Protein AF-A0A9W7VXU3-F1 (afdb_monomer)

Mean predicted aligned error: 2.59 Å

Organism: NCBI:txid418781

InterPro domains:
  IPR003609 PAN/Apple domain [PF00024] (34-73)

Nearest PDB structures (foldseek):
  1i8n-assembly3_C  TM=6.985E-01  e=5.972E-02  Haementeria officinalis
  8gie-assembly1_A  TM=7.195E-01  e=6.372E-01  Plasmodium falciparum 3D7
  4uv6-assembly1_A  TM=7.573E-01  e=1.346E+00  Plasmodium knowlesi strain H
  4uv6-assembly2_B  TM=7.586E-01  e=1.524E+00  Plasmodium knowlesi strain H

pLDDT: mean 95.26, std 3.17, range [81.69, 98.06]

Solvent-accessible surface area (backbone atoms only — not comparable to full-atom values): 4514 Å² total; per-residue (Å²): 96,75,49,70,29,54,69,94,27,59,45,42,57,27,39,47,40,81,36,20,33,46,67,65,48,73,71,52,72,48,72,37,54,78,97,50,34,66,59,42,38,48,26,52,30,43,59,35,87,66,38,45,20,32,34,31,34,71,80,75,73,31,38,23,38,29,7,57,38,71,46,79,65,45,85,31,89,52,21,32,21,40,28,36,78,95,101

Radius of gyration: 11.2 Å; Cα contacts (8 Å, |Δi|>4): 214; chains: 1; bounding box: 24×25×29 Å

Structure (mmCIF, N/CA/C/O backbone):
data_AF-A0A9W7VXU3-F1
#
_entry.id   AF-A0A9W7VXU3-F1
#
loop_
_atom_site.group_PDB
_atom_site.id
_atom_site.type_symbol
_atom_site.label_atom_id
_atom_site.label_alt_id
_atom_site.label_comp_id
_atom_site.label_asym_id
_atom_site.label_entity_id
_atom_site.label_seq_id
_atom_site.pdbx_PDB_ins_code
_atom_site.Cartn_x
_atom_site.Cartn_y
_atom_site.Cartn_z
_atom_site.occupancy
_atom_site.B_iso_or_equiv
_atom_site.auth_seq_id
_atom_site.auth_comp_id
_atom_site.auth_asym_id
_atom_site.auth_atom_id
_atom_site.pdbx_PDB_model_num
ATOM 1 N N . MET A 1 1 ? 8.373 -11.309 2.731 1.00 87.75 1 MET A N 1
ATOM 2 C CA . MET A 1 1 ? 8.587 -10.719 4.080 1.00 87.75 1 MET A CA 1
ATOM 3 C C . MET A 1 1 ? 7.269 -10.127 4.574 1.00 87.75 1 MET A C 1
ATOM 5 O O . MET A 1 1 ? 6.366 -9.996 3.757 1.00 87.75 1 MET A O 1
ATOM 9 N N . THR A 1 2 ? 7.112 -9.810 5.861 1.00 94.25 2 THR A N 1
ATOM 10 C CA . THR A 1 2 ? 5.866 -9.220 6.393 1.00 94.25 2 THR A CA 1
ATOM 11 C C . THR A 1 2 ? 6.124 -7.900 7.100 1.00 94.25 2 THR A C 1
ATOM 13 O O . THR A 1 2 ? 7.166 -7.738 7.730 1.00 94.25 2 THR A O 1
ATOM 16 N N . TYR A 1 3 ? 5.146 -7.001 7.045 1.00 96.00 3 TYR A N 1
ATOM 17 C CA . TYR A 1 3 ? 5.097 -5.763 7.814 1.00 96.00 3 TYR A CA 1
ATOM 18 C C . TYR A 1 3 ? 3.835 -5.733 8.670 1.00 96.00 3 TYR A C 1
ATOM 20 O O . TYR A 1 3 ? 2.767 -6.139 8.216 1.00 96.00 3 TYR A O 1
ATOM 28 N N . GLN A 1 4 ? 3.950 -5.260 9.905 1.00 97.00 4 GLN A N 1
ATOM 29 C CA . GLN A 1 4 ? 2.814 -5.047 10.790 1.00 97.00 4 GLN A CA 1
ATOM 30 C C . GLN A 1 4 ? 2.664 -3.546 11.011 1.00 97.00 4 GLN A C 1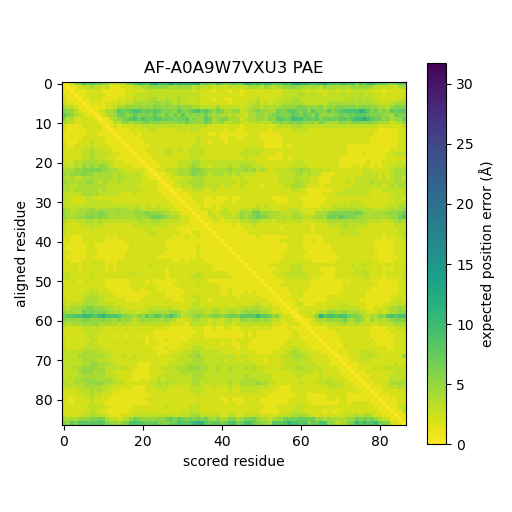
ATOM 32 O O . GLN A 1 4 ? 3.521 -2.938 11.650 1.00 97.00 4 GLN A O 1
ATOM 37 N N . ALA A 1 5 ? 1.569 -2.975 10.508 1.00 95.44 5 ALA A N 1
ATOM 38 C CA . ALA A 1 5 ? 1.229 -1.590 10.790 1.00 95.44 5 ALA A CA 1
ATOM 39 C C . ALA A 1 5 ? 1.027 -1.412 12.309 1.00 95.44 5 ALA A C 1
ATOM 41 O O . ALA A 1 5 ? 0.507 -2.320 12.975 1.00 95.44 5 ALA A O 1
ATOM 42 N N . PRO A 1 6 ? 1.415 -0.267 12.894 1.00 94.25 6 PRO A N 1
ATOM 43 C CA . PRO A 1 6 ? 1.201 -0.010 14.307 1.00 94.25 6 PRO A CA 1
ATOM 44 C C . PRO A 1 6 ? -0.305 -0.003 14.633 1.00 94.25 6 PRO A C 1
ATOM 46 O O . PRO A 1 6 ? -1.132 0.299 13.767 1.00 94.25 6 PRO A O 1
ATOM 49 N N . PRO A 1 7 ? -0.706 -0.274 15.891 1.00 89.31 7 PRO A N 1
ATOM 50 C CA . PRO A 1 7 ? -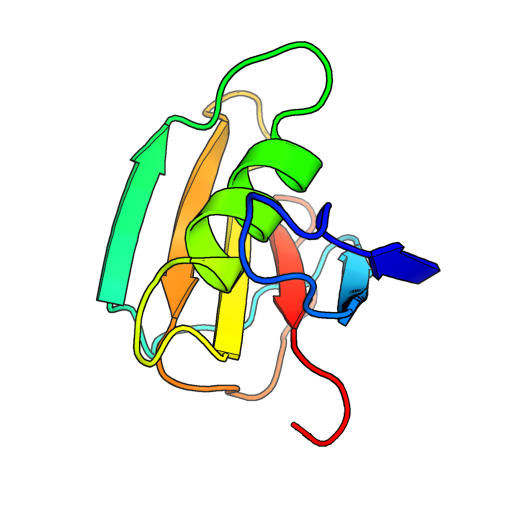2.119 -0.276 16.282 1.00 89.31 7 PRO A CA 1
ATOM 51 C C . PRO A 1 7 ? -2.846 1.043 15.979 1.00 89.31 7 PRO A C 1
ATOM 53 O O . PRO A 1 7 ? -4.003 1.032 15.569 1.00 89.31 7 PRO A O 1
ATOM 56 N N . GLY A 1 8 ? -2.150 2.179 16.115 1.00 90.31 8 GLY A N 1
ATOM 57 C CA . GLY A 1 8 ? -2.673 3.505 15.761 1.00 90.31 8 GLY A CA 1
ATOM 58 C C . GLY A 1 8 ? -2.864 3.734 14.257 1.00 90.31 8 GLY A C 1
ATOM 59 O O . GLY A 1 8 ? -3.489 4.716 13.872 1.00 90.31 8 GLY A O 1
ATOM 60 N N . ALA A 1 9 ? -2.358 2.828 13.417 1.00 89.44 9 ALA A N 1
ATOM 61 C CA . ALA A 1 9 ? -2.581 2.807 11.979 1.00 89.44 9 ALA A CA 1
ATOM 62 C C . ALA A 1 9 ? -3.486 1.646 11.538 1.00 89.44 9 ALA A C 1
ATOM 64 O O . ALA A 1 9 ? -3.362 1.145 10.430 1.00 89.44 9 ALA A O 1
ATOM 65 N N . GLY A 1 10 ? -4.367 1.147 12.406 1.00 88.62 10 GLY A N 1
ATOM 66 C CA . GLY A 1 10 ? -5.291 0.052 12.093 1.00 88.62 10 GLY A CA 1
ATOM 67 C C . GLY A 1 10 ? -4.732 -1.347 12.373 1.00 88.62 10 GLY A C 1
ATOM 68 O O . GLY A 1 10 ? -5.501 -2.305 12.396 1.00 88.62 10 GLY A O 1
ATOM 69 N N . GLY A 1 11 ? -3.428 -1.482 12.647 1.00 92.81 11 GLY A N 1
ATOM 70 C CA . GLY A 1 11 ? -2.847 -2.707 13.209 1.00 92.81 11 GLY A CA 1
ATOM 71 C C . GLY A 1 11 ? -2.823 -3.925 12.281 1.00 92.81 11 GLY A C 1
ATOM 72 O O . GLY A 1 11 ? -2.728 -5.052 12.768 1.00 92.81 11 GLY A O 1
ATOM 73 N N . ARG A 1 12 ? -2.955 -3.740 10.962 1.00 96.06 12 ARG A N 1
ATOM 74 C CA . ARG A 1 12 ? -3.037 -4.850 10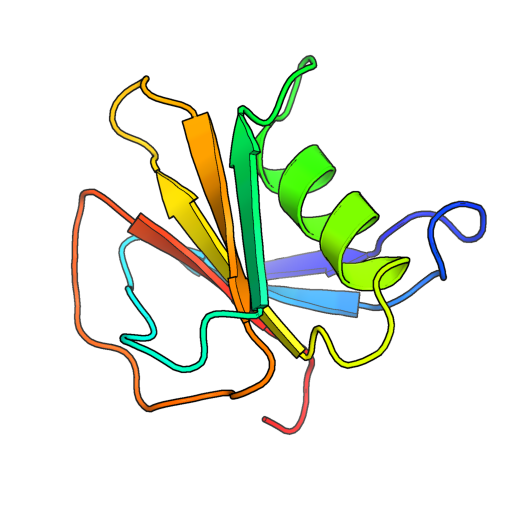.003 1.00 96.06 12 ARG A CA 1
ATOM 75 C C . ARG A 1 12 ? -1.646 -5.346 9.614 1.00 96.06 12 ARG A C 1
ATOM 77 O O . ARG A 1 12 ? -0.699 -4.573 9.477 1.00 96.06 12 ARG A O 1
ATOM 84 N N . THR A 1 13 ? -1.533 -6.653 9.404 1.00 97.25 13 THR A N 1
ATOM 85 C CA . THR A 1 13 ? -0.320 -7.281 8.869 1.00 97.25 13 THR A CA 1
ATOM 86 C C . THR A 1 13 ? -0.420 -7.390 7.354 1.00 97.25 13 THR A C 1
ATOM 88 O O . THR A 1 13 ? -1.454 -7.806 6.837 1.00 97.25 13 THR A O 1
ATOM 91 N N . PHE A 1 14 ? 0.662 -7.065 6.653 1.00 97.56 14 PHE A N 1
ATOM 92 C CA . PHE A 1 14 ? 0.805 -7.182 5.207 1.00 97.56 14 PHE A CA 1
ATOM 93 C C . PHE A 1 14 ? 1.971 -8.103 4.854 1.00 97.56 14 PHE A C 1
ATOM 95 O O . PHE A 1 14 ? 3.000 -8.121 5.530 1.00 97.56 14 PHE A O 1
ATOM 102 N N . ILE A 1 15 ? 1.825 -8.841 3.761 1.00 97.69 15 ILE A N 1
ATOM 103 C CA . ILE A 1 15 ? 2.913 -9.515 3.060 1.00 97.69 15 ILE A CA 1
ATOM 104 C C . ILE A 1 15 ? 3.468 -8.531 2.032 1.00 97.69 15 ILE A C 1
ATOM 106 O O . ILE A 1 15 ? 2.704 -7.907 1.297 1.00 97.69 15 ILE A O 1
ATOM 110 N N . ILE A 1 16 ? 4.790 -8.402 1.994 1.00 96.94 16 ILE A N 1
ATOM 111 C CA . ILE A 1 16 ? 5.515 -7.583 1.022 1.00 96.94 16 ILE A CA 1
ATOM 112 C C . ILE A 1 16 ? 6.074 -8.497 -0.067 1.00 96.94 16 ILE A C 1
ATOM 114 O O . ILE A 1 16 ? 6.773 -9.479 0.227 1.00 96.94 16 ILE A O 1
ATOM 118 N N . TYR A 1 17 ? 5.784 -8.115 -1.305 1.00 96.56 17 TYR A N 1
ATOM 119 C CA . TYR A 1 17 ? 6.245 -8.710 -2.548 1.00 96.56 17 TYR A CA 1
ATOM 120 C C . TYR A 1 17 ? 7.120 -7.690 -3.273 1.00 96.56 17 TYR A C 1
ATOM 122 O O . TYR A 1 17 ? 6.617 -6.728 -3.851 1.00 96.56 17 TYR A O 1
ATOM 130 N N . CYS A 1 18 ? 8.433 -7.892 -3.212 1.00 96.56 18 CYS A N 1
ATOM 131 C CA . CYS A 1 18 ? 9.388 -6.986 -3.839 1.00 96.56 18 CYS A CA 1
ATOM 132 C C . CYS A 1 18 ? 9.493 -7.249 -5.341 1.00 96.56 18 CYS A C 1
ATOM 134 O O . CYS A 1 18 ? 9.631 -8.409 -5.737 1.00 96.56 18 CYS A O 1
ATOM 136 N N . ASN A 1 19 ? 9.546 -6.192 -6.149 1.00 96.69 19 ASN A N 1
ATOM 137 C CA . ASN A 1 19 ? 9.604 -6.250 -7.613 1.00 96.69 19 ASN A CA 1
ATOM 138 C C . ASN A 1 19 ? 8.367 -6.907 -8.252 1.00 96.69 19 ASN A C 1
ATOM 140 O O . ASN A 1 19 ? 8.474 -7.679 -9.211 1.00 96.69 19 ASN A O 1
ATOM 144 N N . PHE A 1 20 ? 7.192 -6.638 -7.688 1.00 97.19 20 PHE A N 1
ATOM 145 C CA . PHE A 1 20 ? 5.912 -7.125 -8.182 1.00 97.19 20 PHE A CA 1
ATOM 146 C C . PHE A 1 20 ? 4.877 -6.007 -8.195 1.00 97.19 20 PHE A C 1
ATOM 148 O O . PHE A 1 20 ? 4.746 -5.248 -7.234 1.00 97.19 20 PHE A O 1
ATOM 155 N N . GLU A 1 21 ? 4.068 -5.983 -9.249 1.00 96.12 21 GLU A N 1
ATOM 156 C CA . GLU A 1 21 ? 2.929 -5.087 -9.398 1.00 96.12 21 GLU A CA 1
ATOM 157 C C . GLU A 1 21 ? 1.622 -5.882 -9.429 1.00 96.12 21 GLU A C 1
ATOM 159 O O . GLU A 1 21 ? 1.411 -6.724 -10.301 1.00 96.12 21 GLU A O 1
ATOM 164 N N . GLY A 1 22 ? 0.715 -5.591 -8.495 1.00 95.25 22 GLY A N 1
ATOM 165 C CA . GLY A 1 22 ? -0.697 -5.961 -8.617 1.00 95.25 22 GLY A CA 1
ATOM 166 C C . GLY A 1 22 ? -1.462 -4.919 -9.435 1.00 95.25 22 GLY A C 1
ATOM 167 O O . GLY A 1 22 ? -1.865 -3.891 -8.893 1.00 95.25 22 GLY A O 1
ATOM 168 N N . VAL A 1 23 ? -1.667 -5.165 -10.730 1.00 93.00 23 VAL A N 1
ATOM 169 C CA . VAL A 1 23 ? -2.257 -4.180 -11.657 1.00 93.00 23 VAL A CA 1
ATOM 170 C C . VAL A 1 23 ? -3.759 -3.970 -11.402 1.00 93.00 23 VAL A C 1
ATOM 172 O O . VAL A 1 23 ? -4.524 -4.918 -11.204 1.00 93.00 23 VAL A O 1
ATOM 175 N N . GLY A 1 24 ? -4.197 -2.708 -11.455 1.00 93.81 24 GLY A N 1
ATOM 176 C CA . GLY A 1 24 ? -5.597 -2.301 -11.300 1.00 93.81 24 GLY A CA 1
ATOM 177 C C . GLY A 1 24 ? -6.106 -2.324 -9.857 1.00 93.81 24 GLY A C 1
ATOM 178 O O . GLY A 1 24 ? -5.329 -2.415 -8.905 1.00 93.81 24 GLY A O 1
ATOM 179 N N . GLY A 1 25 ? -7.430 -2.217 -9.699 1.00 95.56 25 GLY A N 1
ATOM 180 C CA . GLY A 1 25 ? -8.090 -2.196 -8.390 1.00 95.56 25 GLY A CA 1
ATOM 181 C C . GLY A 1 25 ? -7.889 -0.902 -7.595 1.00 95.56 25 GLY A C 1
ATOM 182 O O . GLY A 1 25 ? -8.162 -0.897 -6.396 1.00 95.56 25 GLY A O 1
ATOM 183 N N . ASP A 1 26 ? -7.397 0.165 -8.225 1.00 95.75 26 ASP A N 1
ATOM 184 C CA . ASP A 1 26 ? -6.984 1.402 -7.560 1.00 95.75 26 ASP A CA 1
ATOM 185 C C . ASP A 1 26 ? -8.142 2.100 -6.830 1.00 95.75 26 ASP A C 1
ATOM 187 O O . ASP A 1 26 ? -9.220 2.318 -7.378 1.00 95.75 26 ASP A O 1
ATOM 191 N N . LEU A 1 27 ? -7.899 2.443 -5.566 1.00 96.69 27 LEU A N 1
ATOM 192 C CA . LEU A 1 27 ? -8.772 3.249 -4.712 1.00 96.69 27 LEU A CA 1
ATOM 193 C C . LEU A 1 27 ? -8.370 4.719 -4.760 1.00 96.69 27 LEU A C 1
ATOM 195 O O . LEU A 1 27 ? -9.200 5.600 -4.962 1.00 96.69 27 LEU A O 1
ATOM 199 N N . SER A 1 28 ? -7.087 4.976 -4.527 1.00 96.69 28 SER A N 1
ATOM 200 C CA . SER A 1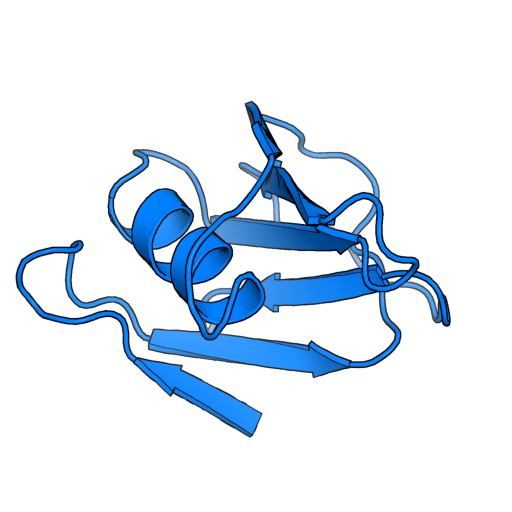 28 ? -6.495 6.308 -4.504 1.00 96.69 28 SER A CA 1
ATOM 201 C C . SER A 1 28 ? -4.977 6.191 -4.501 1.00 96.69 28 SER A C 1
ATOM 203 O O . SER A 1 28 ? -4.428 5.128 -4.204 1.00 96.69 28 SER A O 1
ATOM 205 N N . GLN A 1 29 ? -4.294 7.306 -4.734 1.00 96.94 29 GLN A N 1
ATOM 206 C CA . GLN A 1 29 ? -2.840 7.373 -4.668 1.00 96.94 29 GLN A CA 1
ATOM 207 C C . GLN A 1 29 ? -2.362 8.574 -3.860 1.00 96.94 29 GLN A C 1
ATOM 209 O O . GLN A 1 29 ? -3.052 9.592 -3.780 1.00 96.94 29 GLN A O 1
ATOM 214 N N . PHE A 1 30 ? -1.160 8.465 -3.304 1.00 97.69 30 PHE A N 1
ATOM 215 C CA . PHE A 1 30 ? -0.468 9.573 -2.655 1.00 97.69 30 PHE A CA 1
ATOM 216 C C . PHE A 1 30 ? 1.048 9.388 -2.738 1.00 97.69 30 PHE A C 1
ATOM 218 O O . PHE A 1 30 ? 1.538 8.277 -2.935 1.00 97.69 30 PHE A O 1
ATOM 225 N N . THR A 1 31 ? 1.802 10.473 -2.581 1.00 97.81 31 THR A N 1
ATOM 226 C CA . THR A 1 31 ? 3.259 10.397 -2.433 1.00 97.81 31 THR A CA 1
ATOM 227 C C . THR A 1 31 ? 3.584 10.005 -0.998 1.00 97.81 31 THR A C 1
ATOM 229 O O . THR A 1 31 ? 3.315 10.773 -0.074 1.00 97.81 31 THR A O 1
ATOM 232 N N . ALA A 1 32 ? 4.141 8.814 -0.807 1.00 96.75 32 ALA A N 1
ATOM 233 C CA . ALA A 1 32 ? 4.568 8.342 0.496 1.00 96.75 32 ALA A CA 1
ATOM 234 C C . ALA A 1 32 ? 5.805 9.107 0.977 1.00 96.75 32 ALA A C 1
ATOM 236 O O . ALA A 1 32 ? 6.658 9.535 0.194 1.00 96.75 32 ALA A O 1
ATOM 237 N N . THR A 1 33 ? 5.885 9.300 2.289 1.00 94.81 33 THR A N 1
ATOM 238 C CA . THR A 1 33 ? 6.894 10.144 2.936 1.00 94.81 33 THR A CA 1
ATOM 239 C C . THR A 1 33 ? 7.486 9.456 4.163 1.00 94.81 33 THR A C 1
ATOM 241 O O . THR A 1 33 ? 7.056 8.374 4.558 1.00 94.81 33 THR A O 1
ATOM 244 N N . GLY A 1 34 ? 8.480 10.098 4.780 1.00 90.69 34 GLY A N 1
ATOM 245 C CA . GLY A 1 34 ? 9.149 9.594 5.976 1.00 90.69 34 GLY A CA 1
ATOM 246 C C . GLY A 1 34 ? 10.422 8.808 5.669 1.00 90.69 34 GLY A C 1
ATOM 247 O O . GLY A 1 34 ? 10.911 8.799 4.542 1.00 90.69 34 GLY A O 1
ATOM 248 N N . PHE A 1 35 ? 10.982 8.190 6.710 1.00 89.44 35 PHE A N 1
ATOM 249 C CA . PHE A 1 35 ? 12.228 7.422 6.617 1.00 89.44 35 PHE A CA 1
ATOM 250 C C . PHE A 1 35 ? 12.054 6.113 5.835 1.00 89.44 35 PHE A C 1
ATOM 252 O O . PHE A 1 35 ? 12.968 5.701 5.128 1.00 89.44 35 PHE A O 1
ATOM 259 N N . ASP A 1 36 ? 10.876 5.493 5.936 1.00 91.31 36 ASP A N 1
ATOM 260 C CA . ASP A 1 36 ? 10.501 4.302 5.175 1.00 91.31 36 ASP A CA 1
ATOM 261 C C . ASP A 1 36 ? 9.154 4.544 4.462 1.00 91.31 36 ASP A C 1
ATOM 263 O O . ASP A 1 36 ? 8.081 4.368 5.053 1.00 91.31 36 ASP A O 1
ATOM 267 N N . PRO A 1 37 ? 9.188 4.996 3.196 1.00 93.12 37 PRO A N 1
ATOM 268 C CA . PRO A 1 37 ? 7.979 5.304 2.436 1.00 93.12 37 PRO A CA 1
ATOM 269 C C . PRO A 1 37 ? 7.098 4.076 2.151 1.00 93.12 37 PRO A C 1
ATOM 271 O O . PRO A 1 37 ? 5.878 4.213 2.035 1.00 93.12 37 PRO A O 1
ATOM 274 N N . LEU A 1 38 ? 7.671 2.868 2.083 1.00 94.12 38 LEU A N 1
ATOM 275 C CA . LEU A 1 38 ? 6.890 1.642 1.899 1.00 94.12 38 LEU A CA 1
ATOM 276 C C . LEU A 1 38 ? 6.059 1.340 3.154 1.00 94.12 38 LEU A C 1
ATOM 278 O O . LEU A 1 38 ? 4.883 0.986 3.046 1.00 94.12 38 LEU A O 1
ATOM 282 N N . GLN A 1 39 ? 6.630 1.537 4.345 1.00 95.00 39 GLN A N 1
ATOM 283 C CA . GLN A 1 39 ? 5.875 1.429 5.598 1.00 95.00 39 GLN A CA 1
ATOM 284 C C . GLN A 1 39 ? 4.776 2.488 5.684 1.00 95.00 39 GLN A C 1
ATOM 286 O O . GLN A 1 39 ? 3.647 2.163 6.040 1.00 95.00 39 GLN A O 1
ATOM 291 N N . ASN A 1 40 ? 5.051 3.726 5.260 1.00 96.50 40 ASN A N 1
ATOM 292 C CA . ASN A 1 40 ? 4.016 4.756 5.197 1.00 96.50 40 ASN A CA 1
ATOM 293 C C . ASN A 1 40 ? 2.857 4.354 4.261 1.00 96.50 40 ASN A C 1
ATOM 295 O O . ASN A 1 40 ? 1.694 4.534 4.618 1.00 96.50 40 ASN A O 1
ATOM 299 N N . CYS A 1 41 ? 3.156 3.733 3.115 1.00 97.00 41 CYS A N 1
ATOM 300 C CA . CYS A 1 41 ? 2.147 3.158 2.221 1.00 97.00 41 CYS A CA 1
ATOM 301 C C . CYS A 1 41 ? 1.297 2.078 2.919 1.00 97.00 41 CYS A C 1
ATOM 303 O O . CYS A 1 41 ? 0.067 2.072 2.802 1.00 97.00 41 CYS A O 1
ATOM 305 N N . ALA A 1 42 ? 1.931 1.203 3.703 1.00 97.56 42 ALA A N 1
ATOM 306 C CA . ALA A 1 42 ? 1.241 0.167 4.464 1.00 97.56 42 ALA A CA 1
ATOM 307 C C . ALA A 1 42 ? 0.376 0.710 5.602 1.00 97.56 42 ALA A C 1
ATOM 309 O O . ALA A 1 42 ? -0.761 0.264 5.759 1.00 97.56 42 ALA A O 1
ATOM 310 N N . ASP A 1 43 ? 0.853 1.709 6.333 1.00 97.81 43 ASP A N 1
ATOM 311 C CA . ASP A 1 43 ? 0.104 2.364 7.405 1.00 97.81 43 ASP A CA 1
ATOM 312 C C . ASP A 1 43 ? -1.146 3.058 6.873 1.00 97.81 43 ASP A C 1
ATOM 314 O O . ASP A 1 43 ? -2.243 2.918 7.423 1.00 97.81 43 ASP A O 1
ATOM 318 N N . THR A 1 44 ? -1.012 3.775 5.757 1.00 97.56 44 THR A N 1
ATOM 319 C CA . THR A 1 44 ? -2.155 4.434 5.126 1.00 97.56 44 THR A CA 1
ATOM 320 C C . THR A 1 44 ? -3.140 3.414 4.567 1.00 97.56 44 THR A C 1
ATOM 322 O O . THR A 1 44 ? -4.340 3.555 4.802 1.00 97.56 44 THR A O 1
ATOM 325 N N . CYS A 1 45 ? -2.675 2.348 3.908 1.00 97.81 45 CYS A N 1
ATOM 326 C CA . CYS A 1 45 ? -3.566 1.277 3.456 1.00 97.81 45 CYS A CA 1
ATOM 327 C C . CYS A 1 45 ? -4.263 0.583 4.633 1.00 97.81 45 CYS A C 1
ATOM 329 O O . CYS A 1 45 ? -5.448 0.261 4.566 1.00 97.81 45 CYS A O 1
ATOM 331 N N . SER A 1 46 ? -3.562 0.394 5.750 1.00 97.94 46 SER A N 1
ATOM 332 C CA . SER A 1 46 ? -4.122 -0.217 6.949 1.00 97.94 46 SER A CA 1
ATOM 333 C C . SER A 1 46 ? -5.295 0.595 7.518 1.00 97.94 46 SER A C 1
ATOM 335 O O . SER A 1 46 ? -6.328 0.008 7.846 1.00 97.94 46 SER A O 1
ATOM 337 N N . ASN A 1 47 ? -5.180 1.927 7.522 1.00 96.81 47 ASN A N 1
ATOM 338 C CA . ASN A 1 47 ? -6.229 2.869 7.935 1.00 96.81 47 ASN A CA 1
ATOM 339 C C . ASN A 1 47 ? -7.308 3.145 6.876 1.00 96.81 47 ASN A C 1
ATOM 341 O O . ASN A 1 47 ? -8.347 3.727 7.192 1.00 96.81 47 ASN A O 1
ATOM 345 N N . THR A 1 48 ? -7.076 2.776 5.619 1.00 96.88 48 THR A N 1
ATOM 346 C CA . THR A 1 48 ? -8.000 3.090 4.528 1.00 96.88 48 THR A CA 1
ATOM 347 C C . THR A 1 48 ? -9.023 1.977 4.374 1.00 96.88 48 THR A C 1
ATOM 349 O O . THR A 1 48 ? -8.694 0.840 4.022 1.00 96.88 48 THR A O 1
ATOM 352 N N . ALA A 1 49 ? -10.291 2.312 4.614 1.00 95.94 49 ALA A N 1
ATOM 353 C CA . ALA A 1 49 ? -11.398 1.385 4.429 1.00 95.94 49 ALA A CA 1
ATOM 354 C C . ALA A 1 49 ? -11.397 0.815 3.002 1.00 95.94 49 ALA A C 1
ATOM 356 O O . ALA A 1 49 ? -11.314 1.546 2.018 1.00 95.94 49 ALA A O 1
ATOM 357 N N . GLY A 1 50 ? -11.470 -0.512 2.902 1.00 96.06 50 GLY A N 1
ATOM 358 C CA . GLY A 1 50 ? -11.446 -1.221 1.625 1.00 96.06 50 GLY A CA 1
ATOM 359 C C . GLY A 1 50 ? -10.057 -1.428 1.019 1.00 96.06 50 GLY A C 1
ATOM 360 O O . GLY A 1 50 ? -9.960 -2.208 0.082 1.00 96.06 50 GLY A O 1
ATOM 361 N N . CYS A 1 51 ? -8.980 -0.823 1.534 1.00 97.94 51 CYS A N 1
ATOM 362 C CA . CYS A 1 51 ? -7.640 -1.089 1.006 1.00 97.94 51 CYS A CA 1
ATOM 363 C C . CYS A 1 51 ? -7.162 -2.473 1.448 1.00 97.94 51 CYS A C 1
ATOM 365 O O . CYS A 1 51 ? -7.013 -2.722 2.643 1.00 97.94 51 CYS A O 1
ATOM 367 N N . VAL A 1 52 ? -6.934 -3.384 0.504 1.00 97.75 52 VAL A N 1
ATOM 368 C CA . VAL A 1 52 ? -6.475 -4.768 0.756 1.00 97.75 52 VAL A CA 1
ATOM 369 C C . VAL A 1 52 ? -5.081 -5.032 0.192 1.00 97.75 52 VAL A C 1
ATOM 371 O O . VAL A 1 52 ? -4.434 -6.013 0.561 1.00 97.75 52 VAL A O 1
ATOM 374 N N . SER A 1 53 ? -4.609 -4.148 -0.684 1.00 98.00 53 SER A N 1
ATOM 375 C CA . SER A 1 53 ? -3.286 -4.183 -1.295 1.00 98.00 53 SER A CA 1
ATOM 376 C C . SER A 1 53 ? -2.842 -2.761 -1.636 1.00 98.00 53 SER A C 1
ATOM 378 O O . SER A 1 53 ? -3.681 -1.874 -1.767 1.00 98.00 53 SER A O 1
ATOM 380 N N . ALA A 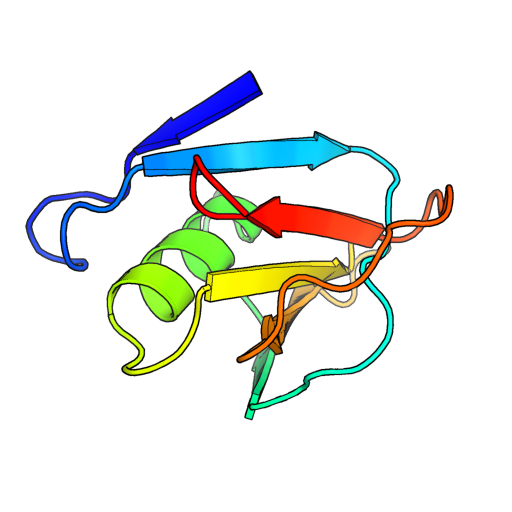1 54 ? -1.544 -2.527 -1.788 1.00 97.94 54 ALA A N 1
ATOM 381 C CA . ALA A 1 54 ? -1.039 -1.296 -2.379 1.00 97.94 54 ALA A CA 1
ATOM 382 C C . ALA A 1 54 ? 0.240 -1.568 -3.174 1.00 97.94 54 ALA A C 1
ATOM 384 O O . ALA A 1 54 ? 1.038 -2.416 -2.779 1.00 97.94 54 ALA A O 1
ATOM 385 N N . GLY A 1 55 ? 0.416 -0.863 -4.289 1.00 97.25 55 GLY A N 1
ATOM 386 C CA . GLY A 1 55 ? 1.658 -0.854 -5.061 1.00 97.25 55 GLY A CA 1
ATOM 387 C C . GLY A 1 55 ? 2.463 0.398 -4.736 1.00 97.25 55 GLY A C 1
ATOM 388 O O . GLY A 1 55 ? 1.901 1.487 -4.680 1.00 97.25 55 GLY A O 1
ATOM 389 N N . PHE A 1 56 ? 3.761 0.262 -4.528 1.00 97.44 56 PHE A N 1
ATOM 390 C CA . PHE A 1 56 ? 4.668 1.345 -4.185 1.00 97.44 56 PHE A CA 1
ATOM 391 C C . PHE A 1 56 ? 5.716 1.528 -5.283 1.00 97.44 56 PHE A C 1
ATOM 393 O O . PHE A 1 56 ? 6.332 0.565 -5.728 1.00 97.44 56 PHE A O 1
ATOM 400 N N . ASP A 1 57 ? 5.900 2.768 -5.732 1.00 96.25 57 ASP A N 1
ATOM 401 C CA . ASP A 1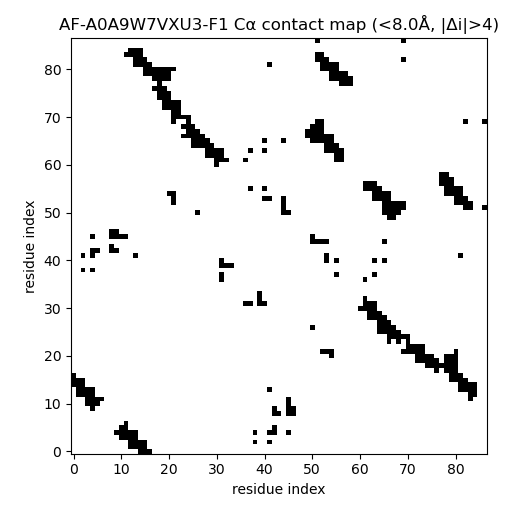 57 ? 6.940 3.155 -6.683 1.00 96.25 57 ASP A CA 1
ATOM 402 C C . ASP A 1 57 ? 8.321 3.225 -6.023 1.00 96.25 57 ASP A C 1
ATOM 404 O O . ASP A 1 57 ? 8.593 4.149 -5.253 1.00 96.25 57 ASP A O 1
ATOM 408 N N . VAL A 1 58 ? 9.212 2.297 -6.372 1.00 93.62 58 VAL A N 1
ATOM 409 C CA . VAL A 1 58 ? 10.583 2.262 -5.832 1.00 93.62 58 VAL A CA 1
ATOM 410 C C . VAL A 1 58 ? 11.592 3.060 -6.669 1.00 93.62 58 VAL A C 1
ATOM 412 O O . VAL A 1 58 ? 12.769 3.119 -6.322 1.00 93.62 58 VAL A O 1
ATOM 415 N N . THR A 1 59 ? 11.167 3.716 -7.755 1.00 91.88 59 THR A N 1
ATOM 416 C CA . THR A 1 59 ? 12.064 4.443 -8.683 1.00 91.88 59 THR A CA 1
ATOM 417 C C . THR A 1 59 ? 12.397 5.869 -8.238 1.00 91.88 59 THR A C 1
ATOM 419 O O . THR A 1 59 ? 13.074 6.610 -8.949 1.00 91.88 59 THR A O 1
ATOM 422 N N . GLY A 1 60 ? 11.935 6.260 -7.048 1.00 85.19 60 GLY A N 1
ATOM 423 C CA . GLY A 1 60 ? 12.155 7.580 -6.452 1.00 85.19 60 GLY A CA 1
ATOM 424 C C . GLY A 1 60 ? 10.942 8.510 -6.506 1.00 85.19 60 GLY A C 1
ATOM 425 O O . GLY A 1 60 ? 10.933 9.520 -5.805 1.00 85.19 60 GLY A O 1
ATOM 426 N N . SER A 1 61 ? 9.887 8.161 -7.254 1.00 90.88 61 SER A N 1
ATOM 427 C CA . SER A 1 61 ? 8.614 8.905 -7.212 1.00 90.88 61 SER A CA 1
ATOM 428 C C . SER A 1 61 ? 7.863 8.693 -5.890 1.00 90.88 61 SER A C 1
ATOM 430 O O . SER A 1 61 ? 7.043 9.528 -5.509 1.00 90.88 61 SER A O 1
ATOM 432 N N . ASN A 1 62 ? 8.131 7.577 -5.198 1.00 94.06 62 ASN A N 1
ATOM 433 C CA . ASN A 1 62 ? 7.524 7.185 -3.923 1.00 94.06 62 ASN A CA 1
ATOM 434 C C . ASN A 1 62 ? 5.987 7.204 -3.930 1.00 94.06 62 ASN A C 1
ATOM 436 O O . ASN A 1 62 ? 5.358 7.443 -2.901 1.00 94.06 62 ASN A O 1
ATOM 440 N N . ILE A 1 63 ? 5.349 6.985 -5.079 1.00 97.31 63 ILE A N 1
AT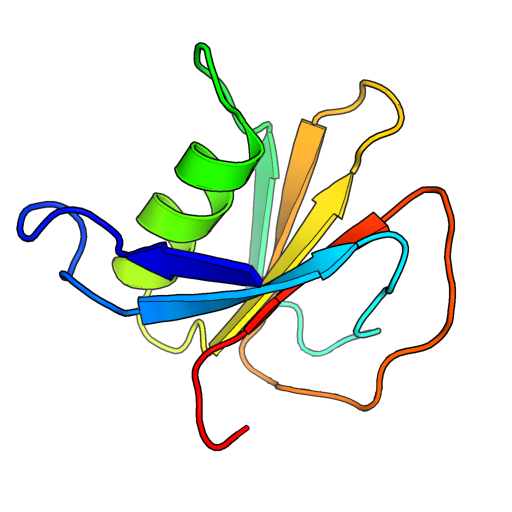OM 441 C CA . ILE A 1 63 ? 3.888 6.977 -5.158 1.00 97.31 63 ILE A CA 1
ATOM 442 C C . ILE A 1 63 ? 3.373 5.642 -4.618 1.00 97.31 63 ILE A C 1
ATOM 444 O O . ILE A 1 63 ? 3.771 4.576 -5.083 1.00 97.31 63 ILE A O 1
ATOM 448 N N . CYS A 1 64 ? 2.472 5.719 -3.646 1.00 97.75 64 CYS A N 1
ATOM 449 C CA . CYS A 1 64 ? 1.699 4.605 -3.126 1.00 97.75 64 CYS A CA 1
ATOM 450 C C . CYS A 1 64 ? 0.324 4.589 -3.798 1.00 97.75 64 CYS A C 1
ATOM 452 O O . CYS A 1 64 ? -0.450 5.538 -3.665 1.00 97.75 64 CYS A O 1
ATOM 454 N N . TYR A 1 65 ? 0.016 3.503 -4.494 1.00 97.69 65 TYR A N 1
ATOM 455 C CA . TYR A 1 65 ? -1.257 3.236 -5.152 1.00 97.69 65 TYR A CA 1
ATOM 456 C C . TYR A 1 65 ? -2.038 2.245 -4.295 1.00 97.69 65 TYR A C 1
ATOM 458 O O . TYR A 1 65 ? -1.769 1.044 -4.326 1.00 97.69 65 TYR A O 1
ATOM 466 N N . MET A 1 66 ? -2.981 2.744 -3.498 1.00 97.88 66 MET A N 1
ATOM 467 C CA . MET A 1 66 ? -3.837 1.915 -2.652 1.00 97.88 66 MET A CA 1
ATOM 468 C C . MET A 1 66 ? -4.898 1.222 -3.491 1.00 97.88 66 MET A C 1
ATOM 470 O O . MET A 1 66 ? -5.467 1.830 -4.395 1.00 97.88 66 MET A O 1
ATOM 474 N N . LYS A 1 67 ? -5.191 -0.041 -3.179 1.00 98.06 67 LYS A N 1
ATOM 475 C CA . LYS A 1 67 ? -6.025 -0.910 -4.009 1.00 98.06 67 LYS A CA 1
ATOM 476 C C . LYS A 1 67 ? -7.090 -1.626 -3.187 1.00 98.06 67 LYS A C 1
ATOM 478 O O . LYS A 1 67 ? -6.827 -2.183 -2.120 1.00 98.06 67 LYS A O 1
ATOM 483 N N . SER A 1 68 ? -8.302 -1.631 -3.731 1.00 97.62 68 SER A N 1
ATOM 484 C CA . SER A 1 68 ? -9.477 -2.349 -3.216 1.00 97.62 68 SER A CA 1
ATOM 485 C C . SER A 1 68 ? -9.495 -3.817 -3.592 1.00 97.62 68 SER A C 1
ATOM 487 O O . SER A 1 68 ? -10.269 -4.597 -3.042 1.00 97.62 68 SER A O 1
ATOM 489 N N . GLN A 1 69 ? -8.644 -4.193 -4.541 1.00 97.00 69 GLN A N 1
ATOM 490 C CA . GLN A 1 69 ? -8.566 -5.539 -5.057 1.00 97.00 69 GLN A CA 1
ATOM 491 C C . GLN A 1 69 ? -7.142 -6.052 -4.992 1.00 97.00 69 GLN A C 1
ATOM 493 O O . GLN A 1 69 ? -6.157 -5.333 -5.153 1.00 97.00 69 GLN A O 1
ATOM 498 N N . ALA A 1 70 ? -7.080 -7.350 -4.779 1.00 95.75 70 ALA A N 1
ATOM 499 C CA . ALA A 1 70 ? -5.882 -8.139 -4.774 1.00 95.75 70 ALA A CA 1
ATOM 500 C C . ALA A 1 70 ? -5.806 -8.914 -6.097 1.00 95.75 70 ALA A C 1
ATOM 502 O O . ALA A 1 70 ? -5.994 -10.129 -6.147 1.00 95.75 70 ALA A O 1
ATOM 503 N N . ASN A 1 71 ? -5.467 -8.210 -7.175 1.00 95.56 71 ASN A N 1
ATOM 504 C CA . ASN A 1 71 ? -5.308 -8.822 -8.495 1.00 95.56 71 ASN A CA 1
ATOM 505 C C . ASN A 1 71 ? -3.980 -9.583 -8.629 1.00 95.56 71 ASN A C 1
ATOM 507 O O . ASN A 1 71 ? -3.015 -9.230 -7.946 1.00 95.56 71 ASN A O 1
ATOM 511 N N . PRO A 1 72 ? -3.901 -10.612 -9.492 1.00 95.62 72 PRO A N 1
ATOM 512 C CA . PRO A 1 72 ? -2.652 -11.317 -9.768 1.00 95.62 72 PRO A CA 1
ATOM 513 C C . PRO A 1 72 ? -1.498 -10.354 -10.051 1.00 95.62 72 PRO A C 1
ATOM 515 O O . PRO A 1 72 ? -1.684 -9.330 -10.708 1.00 95.62 72 PRO A O 1
ATOM 518 N N . MET A 1 73 ? -0.319 -10.686 -9.531 1.00 95.88 73 MET A N 1
ATOM 519 C CA . MET A 1 73 ? 0.857 -9.836 -9.661 1.00 95.88 73 MET A CA 1
ATOM 520 C C . MET A 1 73 ? 1.720 -10.268 -10.839 1.00 95.88 73 MET A C 1
ATOM 522 O O . MET A 1 73 ? 1.872 -11.461 -11.109 1.00 95.88 73 MET A O 1
ATOM 526 N N . THR A 1 74 ? 2.341 -9.296 -11.488 1.00 96.88 74 THR A N 1
ATOM 527 C CA . THR A 1 74 ? 3.399 -9.509 -12.478 1.00 96.88 74 THR A CA 1
ATOM 528 C C . THR A 1 74 ? 4.722 -8.994 -11.940 1.00 96.88 74 THR A C 1
ATOM 530 O O . THR A 1 74 ? 4.742 -8.079 -11.121 1.00 96.88 74 THR A O 1
ATOM 533 N N . SER A 1 75 ? 5.833 -9.579 -12.386 1.00 97.62 75 SER A N 1
ATOM 534 C CA . SER A 1 75 ? 7.162 -9.076 -12.040 1.00 97.62 75 SER A CA 1
ATOM 535 C C . SER A 1 75 ? 7.373 -7.687 -12.640 1.00 97.62 75 SER A C 1
ATOM 537 O O . SER A 1 75 ? 7.275 -7.532 -13.859 1.00 97.62 75 SER A O 1
ATOM 539 N N . ASP A 1 76 ? 7.707 -6.715 -11.803 1.00 96.31 76 ASP A N 1
ATOM 540 C CA . ASP A 1 76 ? 8.015 -5.341 -12.191 1.00 96.31 76 ASP A CA 1
ATOM 541 C C . ASP A 1 76 ? 9.055 -4.767 -11.221 1.00 96.31 76 ASP A C 1
ATOM 543 O O . ASP A 1 76 ? 8.763 -4.533 -10.053 1.00 96.31 76 ASP A O 1
ATOM 547 N N . GLY A 1 77 ? 10.274 -4.516 -11.706 1.00 95.56 77 GLY A N 1
ATOM 548 C CA . GLY A 1 77 ? 11.374 -3.971 -10.898 1.00 95.56 77 GLY A CA 1
ATOM 549 C C . GLY A 1 77 ? 11.197 -2.512 -10.463 1.00 95.56 77 GLY A C 1
ATOM 550 O O . GLY A 1 77 ? 12.070 -1.968 -9.794 1.00 95.56 77 GLY A O 1
ATOM 551 N N . THR A 1 78 ? 10.101 -1.863 -10.859 1.00 95.81 78 THR A N 1
ATOM 552 C CA . THR A 1 78 ? 9.755 -0.489 -10.471 1.00 95.81 78 THR A CA 1
ATOM 553 C C . THR A 1 78 ? 8.682 -0.428 -9.382 1.00 95.81 78 THR A C 1
ATOM 555 O O . THR A 1 78 ? 8.377 0.658 -8.874 1.00 95.81 78 THR A O 1
ATOM 558 N N . ARG A 1 79 ? 8.131 -1.586 -8.984 1.00 96.12 79 ARG A N 1
ATOM 559 C CA . ARG A 1 79 ? 7.012 -1.697 -8.047 1.00 96.12 79 ARG A CA 1
ATOM 560 C C . ARG A 1 79 ? 7.281 -2.703 -6.939 1.00 96.12 79 ARG A C 1
ATOM 562 O O . ARG A 1 79 ? 7.651 -3.843 -7.195 1.00 96.12 79 ARG A O 1
ATOM 569 N N . ASP A 1 80 ? 6.952 -2.309 -5.718 1.00 96.69 80 ASP A N 1
ATOM 570 C CA . ASP A 1 80 ? 6.782 -3.232 -4.600 1.00 96.69 80 ASP A CA 1
ATOM 571 C C . ASP A 1 80 ? 5.308 -3.298 -4.218 1.00 96.69 80 ASP A C 1
ATOM 573 O O . ASP A 1 80 ? 4.654 -2.270 -4.068 1.00 96.69 80 ASP A O 1
ATOM 577 N N . THR A 1 81 ? 4.766 -4.498 -4.033 1.00 97.38 81 THR A N 1
ATOM 578 C CA . THR A 1 81 ? 3.367 -4.666 -3.629 1.00 97.38 81 THR A CA 1
ATOM 579 C C . THR A 1 81 ? 3.277 -5.122 -2.181 1.00 97.38 81 THR A C 1
ATOM 581 O O . THR A 1 81 ? 3.896 -6.106 -1.780 1.00 97.38 81 THR A O 1
ATOM 584 N N . ILE A 1 82 ? 2.439 -4.450 -1.397 1.00 97.50 82 ILE A N 1
ATOM 585 C CA . ILE A 1 82 ? 1.955 -4.955 -0.113 1.00 97.50 82 ILE A CA 1
ATOM 586 C C . ILE A 1 82 ? 0.555 -5.532 -0.284 1.00 97.50 82 ILE A C 1
ATOM 588 O O . ILE A 1 82 ? -0.257 -5.031 -1.068 1.00 97.50 82 ILE A O 1
ATOM 592 N N . ARG A 1 83 ? 0.232 -6.576 0.473 1.00 97.25 83 ARG A N 1
ATOM 593 C CA . ARG A 1 83 ? -1.104 -7.174 0.461 1.00 97.25 83 ARG A CA 1
ATOM 594 C C . ARG A 1 83 ? -1.443 -7.809 1.798 1.00 97.25 83 ARG A C 1
ATOM 596 O O . ARG A 1 83 ? -0.570 -8.378 2.446 1.00 97.25 83 ARG A O 1
ATOM 603 N N . LEU A 1 84 ? -2.707 -7.743 2.202 1.00 96.62 84 LEU A N 1
ATOM 604 C CA . LEU A 1 84 ? -3.177 -8.537 3.329 1.00 96.62 84 LEU A CA 1
ATOM 605 C C . LEU A 1 84 ? -2.969 -10.050 3.116 1.00 96.62 84 LEU A C 1
ATOM 607 O O . LEU A 1 84 ? -3.150 -10.547 2.005 1.00 96.62 84 LEU A O 1
ATOM 611 N N . PRO A 1 85 ? -2.687 -10.814 4.183 1.00 94.62 85 PRO A N 1
ATOM 612 C CA . PRO A 1 85 ? -2.789 -12.266 4.162 1.00 94.62 85 PRO A CA 1
ATOM 613 C C . PRO A 1 85 ? -4.189 -12.733 3.744 1.00 94.62 85 PRO A C 1
ATOM 615 O O . PRO A 1 85 ? -5.191 -12.125 4.120 1.00 94.62 85 PRO A O 1
ATOM 618 N N . GLY A 1 86 ? -4.254 -13.845 3.010 1.00 87.25 86 GLY A N 1
ATOM 619 C CA .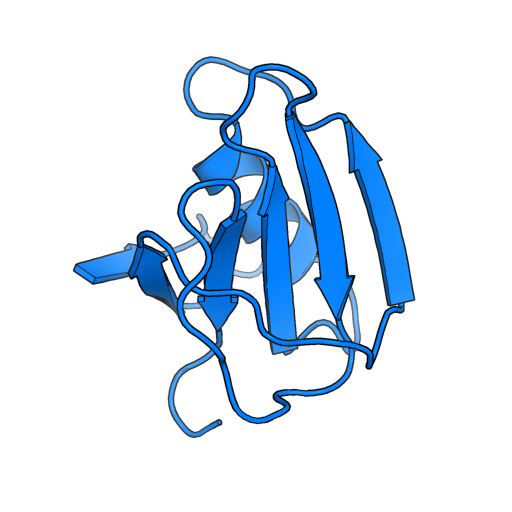 GLY A 1 86 ? -5.519 -14.444 2.563 1.00 87.25 86 GLY A CA 1
ATOM 620 C C . GLY A 1 86 ? -6.095 -13.854 1.274 1.00 87.25 86 GLY A C 1
ATOM 621 O O . GLY A 1 86 ? -7.190 -14.248 0.880 1.00 87.25 86 GLY A O 1
ATOM 622 N N . TYR A 1 87 ? -5.357 -12.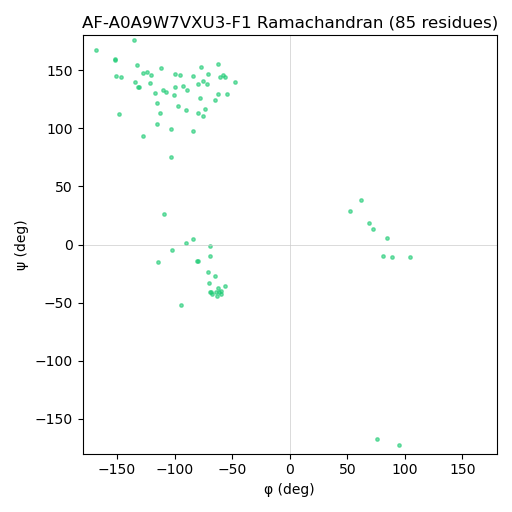951 0.626 1.00 81.69 87 TYR A N 1
ATOM 623 C CA . TYR A 1 87 ? -5.679 -12.383 -0.677 1.00 81.69 87 TYR A CA 1
ATOM 624 C C . TYR A 1 87 ? -4.673 -12.799 -1.746 1.00 81.69 87 TYR A C 1
ATOM 626 O O . TYR A 1 87 ? -3.449 -12.806 -1.474 1.00 81.69 87 TYR A O 1
#

Sequence (87 aa):
MTYQAPPGAGGRTFIIYCNFEGVGGDLSQFTATGFDPLQNCADTCSNTAGCVSAGFDVTGSNICYMKSQANPMTSDGTRDTIRLPGY

Foldseek 3Di:
DKDFADVVLLGAIKDKDAQKDQPDQFDDKDQADDPDSVSSLVSPLNNDPLFFKWKAFPPPSRMIGTGNDRHDMDGHNRIMMIGGPPD

Secondary structure (DSSP, 8-state):
-EEE--GGGT--EEEEETTEEE-S-EEEEEE--SS-HHHHHHHHHHHSTT--EEEEETTTT-EEEEESS-PPEEE-TTEEEEE-TT-